Protein AF-A0A1D6I5P2-F1 (afdb_monomer)

Mean predicted aligned error: 9.89 Å

Solvent-accessible surface area (backbone atoms only — not comparable to full-atom values): 7362 Å² total; per-residue (Å²): 131,69,97,77,68,82,89,61,87,91,71,53,74,44,65,60,96,53,70,89,68,58,46,74,64,84,72,62,95,45,72,66,54,49,48,55,51,52,50,53,54,49,50,70,64,56,70,80,80,82,87,75,83,75,86,47,72,67,53,44,48,72,70,32,67,85,42,98,74,70,89,84,81,88,73,72,54,56,90,82,45,34,71,69,46,46,49,53,51,50,52,50,52,49,52,50,49,63,75,29,62,86,51,87,70,83,86,81,80,130

Structure (mmCIF, N/CA/C/O backbone):
data_AF-A0A1D6I5P2-F1
#
_entry.id   AF-A0A1D6I5P2-F1
#
loop_
_atom_site.group_PDB
_atom_site.id
_atom_site.type_symbol
_atom_site.label_atom_id
_atom_site.label_alt_id
_atom_site.label_comp_id
_atom_site.label_asym_id
_atom_site.label_entity_id
_atom_site.label_seq_id
_atom_site.pdbx_PDB_ins_code
_atom_site.Cartn_x
_atom_site.Cartn_y
_atom_site.Cartn_z
_atom_site.occupancy
_atom_site.B_iso_or_equiv
_atom_site.auth_seq_id
_atom_site.auth_comp_id
_atom_site.auth_asym_id
_atom_site.auth_atom_id
_atom_site.pdbx_PDB_model_num
ATOM 1 N N . MET A 1 1 ? 16.836 26.635 -20.408 1.00 51.72 1 MET A N 1
ATOM 2 C CA . MET A 1 1 ? 17.100 25.344 -19.736 1.00 51.72 1 MET A CA 1
ATOM 3 C C . MET A 1 1 ? 15.924 24.426 -20.009 1.00 51.72 1 MET A C 1
ATOM 5 O O . MET A 1 1 ? 14.792 24.872 -19.875 1.00 51.72 1 MET A O 1
ATOM 9 N N . SER A 1 2 ? 16.170 23.199 -20.454 1.00 70.94 2 SER A N 1
ATOM 10 C CA . SER A 1 2 ? 15.119 22.222 -20.761 1.00 70.94 2 SER A CA 1
ATOM 11 C C . SER A 1 2 ? 14.338 21.865 -19.490 1.00 70.94 2 SER A C 1
ATOM 13 O O . SER A 1 2 ? 14.961 21.555 -18.476 1.00 70.94 2 SER A O 1
ATOM 15 N N . LYS A 1 3 ? 12.996 21.888 -19.547 1.00 75.81 3 LYS A N 1
ATOM 16 C CA . LYS A 1 3 ? 12.079 21.731 -18.393 1.00 75.81 3 LYS A CA 1
ATOM 17 C C . LYS A 1 3 ? 12.382 20.514 -17.502 1.00 75.81 3 LYS A C 1
ATOM 19 O O . LYS A 1 3 ? 12.205 20.596 -16.298 1.00 75.81 3 LYS A O 1
ATOM 24 N N . TYR A 1 4 ? 12.885 19.425 -18.086 1.00 82.62 4 TYR A N 1
ATOM 25 C CA . TYR A 1 4 ? 13.106 18.149 -17.394 1.00 82.62 4 TYR A CA 1
ATOM 26 C C . TYR A 1 4 ? 14.557 17.651 -17.418 1.00 82.62 4 TYR A C 1
ATOM 28 O O . TYR A 1 4 ? 14.785 16.480 -17.145 1.00 82.62 4 TYR A O 1
ATOM 36 N N . LYS A 1 5 ? 15.529 18.511 -17.778 1.00 78.69 5 LYS A N 1
ATOM 37 C CA . LYS A 1 5 ? 16.975 18.186 -17.789 1.00 78.69 5 LYS A CA 1
ATOM 38 C C . LYS A 1 5 ? 17.292 16.778 -18.338 1.00 78.69 5 LYS A C 1
ATOM 40 O O . LYS A 1 5 ? 17.943 15.976 -17.686 1.00 78.69 5 LYS A O 1
ATOM 45 N N . VAL A 1 6 ? 16.795 16.458 -19.534 1.00 80.00 6 VAL A N 1
ATOM 46 C CA . VAL A 1 6 ? 17.092 15.174 -20.187 1.00 80.00 6 VAL A CA 1
ATOM 47 C C . VAL A 1 6 ? 18.547 15.196 -20.664 1.00 80.00 6 VAL A C 1
ATOM 49 O O . VAL A 1 6 ? 18.877 15.959 -21.568 1.00 80.00 6 VAL A O 1
ATOM 52 N N . GLU A 1 7 ? 19.407 14.382 -20.050 1.00 75.81 7 GLU A N 1
ATOM 53 C CA . GLU A 1 7 ? 20.863 14.384 -20.290 1.00 75.81 7 GLU A CA 1
ATOM 54 C C . GLU A 1 7 ? 21.339 13.293 -21.272 1.00 75.81 7 GLU A C 1
ATOM 56 O O . GLU A 1 7 ? 22.512 13.256 -21.632 1.00 75.81 7 GLU A O 1
ATOM 61 N N . GLY A 1 8 ? 20.446 12.422 -21.763 1.00 76.69 8 GLY A N 1
ATOM 62 C CA . GLY A 1 8 ? 20.806 11.340 -22.687 1.00 76.69 8 GLY A CA 1
ATOM 63 C C . GLY A 1 8 ? 19.610 10.687 -23.386 1.00 76.69 8 GLY A C 1
ATOM 64 O O . GLY A 1 8 ? 18.463 10.844 -22.962 1.00 76.69 8 GLY A O 1
ATOM 65 N N . PHE A 1 9 ? 19.865 9.943 -24.467 1.00 78.25 9 PHE A N 1
ATOM 66 C CA . PHE A 1 9 ? 18.841 9.200 -25.208 1.00 78.25 9 PHE A CA 1
ATOM 67 C C . PHE A 1 9 ? 19.201 7.708 -25.310 1.00 78.25 9 PHE A C 1
ATOM 69 O O . PHE A 1 9 ? 20.351 7.390 -25.605 1.00 78.25 9 PHE A O 1
ATOM 76 N N . PRO A 1 10 ? 18.237 6.787 -25.129 1.00 84.25 10 PRO A N 1
ATOM 77 C CA . PRO A 1 10 ? 16.875 7.034 -24.652 1.00 84.25 10 PRO A CA 1
ATOM 78 C C . PRO A 1 10 ? 16.865 7.283 -23.134 1.00 84.25 10 PRO A C 1
ATOM 80 O O . PRO A 1 10 ? 17.624 6.636 -22.415 1.00 84.25 10 PRO A O 1
ATOM 83 N N . THR A 1 11 ? 15.987 8.155 -22.636 1.00 87.19 11 THR A N 1
ATOM 84 C CA . THR A 1 11 ? 15.708 8.330 -21.197 1.00 87.19 11 THR A CA 1
ATOM 85 C C . THR A 1 11 ? 14.216 8.136 -20.963 1.00 87.19 11 THR A C 1
ATOM 87 O O . THR A 1 11 ? 13.405 8.716 -21.681 1.00 87.19 11 THR A O 1
ATOM 90 N N . ILE A 1 12 ? 13.858 7.326 -19.967 1.00 90.44 12 ILE A N 1
ATOM 91 C CA . ILE A 1 12 ? 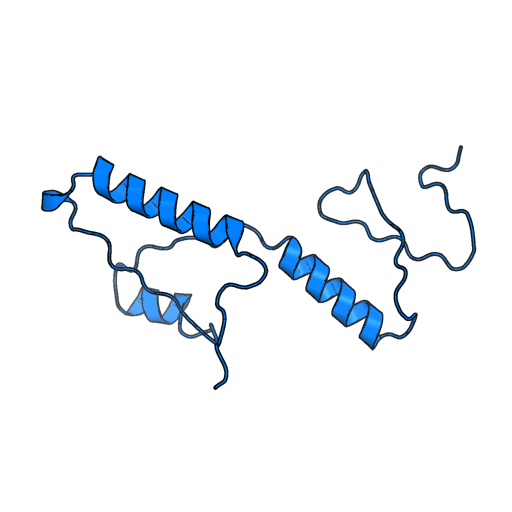12.476 7.142 -19.516 1.00 90.44 12 ILE A CA 1
ATOM 92 C C . ILE A 1 12 ? 12.341 7.912 -18.200 1.00 90.44 12 ILE A C 1
ATOM 94 O O . ILE A 1 12 ? 13.081 7.639 -17.256 1.00 90.44 12 ILE A O 1
ATOM 98 N N . LEU A 1 13 ? 11.432 8.885 -18.153 1.00 90.81 13 LEU A N 1
ATOM 99 C CA . LEU A 1 13 ? 11.123 9.658 -16.948 1.00 90.81 13 LEU A CA 1
ATOM 100 C C . LEU 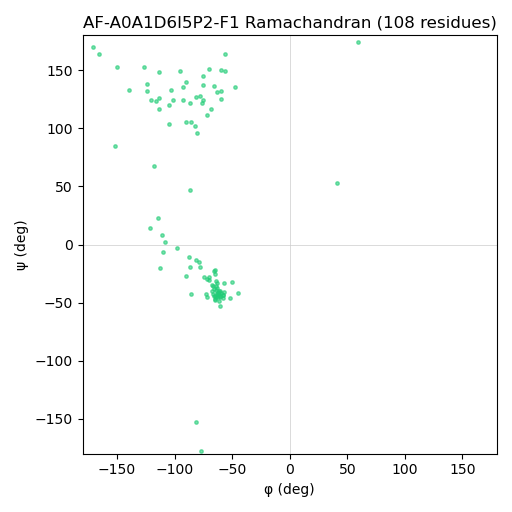A 1 13 ? 9.810 9.171 -16.345 1.00 90.81 13 LEU A C 1
ATOM 102 O O . LEU A 1 13 ? 8.815 9.010 -17.052 1.00 90.81 13 LEU A O 1
ATOM 106 N N . VAL A 1 14 ? 9.827 8.961 -15.036 1.00 90.88 14 VAL A N 1
ATOM 107 C CA . VAL A 1 14 ? 8.688 8.506 -14.246 1.00 90.88 14 VAL A CA 1
ATOM 108 C C . VAL A 1 14 ? 8.101 9.712 -13.533 1.00 90.88 14 VAL A C 1
ATOM 110 O O . VAL A 1 14 ? 8.796 10.413 -12.798 1.00 90.88 14 VAL A O 1
ATOM 113 N N . PHE A 1 15 ? 6.813 9.940 -13.758 1.00 91.12 15 PHE A N 1
ATOM 114 C CA . PHE A 1 15 ? 6.038 10.983 -13.100 1.00 91.12 15 PHE A CA 1
ATOM 115 C C . PHE A 1 15 ? 5.149 10.302 -12.063 1.00 91.12 15 PHE A C 1
ATOM 117 O O . PHE A 1 15 ? 4.184 9.630 -12.425 1.00 91.12 15 PHE A O 1
ATOM 124 N N . GLY A 1 16 ? 5.531 10.414 -10.791 1.00 86.25 16 GLY A N 1
ATOM 125 C CA . GLY A 1 16 ? 4.778 9.850 -9.672 1.00 86.25 16 GLY A CA 1
ATOM 126 C C . GLY A 1 16 ? 3.606 10.741 -9.250 1.00 86.25 16 GLY A C 1
ATOM 127 O O . GLY A 1 16 ? 3.078 11.523 -10.042 1.00 86.25 16 GLY A O 1
ATOM 128 N N . ALA A 1 17 ? 3.219 10.644 -7.974 1.00 81.31 17 ALA A N 1
ATOM 129 C CA . ALA A 1 17 ? 2.202 11.517 -7.382 1.00 81.31 17 ALA A CA 1
ATOM 130 C C . ALA A 1 17 ? 2.577 13.007 -7.503 1.00 81.31 17 ALA A C 1
ATOM 132 O O . ALA A 1 17 ? 1.734 13.834 -7.853 1.00 81.31 17 ALA A O 1
ATOM 133 N N . ASP A 1 18 ? 3.854 13.333 -7.280 1.00 84.06 18 ASP A N 1
ATOM 134 C CA . ASP A 1 18 ? 4.414 14.646 -7.590 1.00 84.06 18 ASP A CA 1
ATOM 135 C C . ASP A 1 18 ? 4.863 14.698 -9.058 1.00 84.06 18 ASP A C 1
ATOM 137 O O . ASP A 1 18 ? 5.877 14.118 -9.454 1.00 84.06 18 ASP A O 1
ATOM 141 N N . LYS A 1 19 ? 4.081 15.403 -9.879 1.00 85.88 19 LYS A N 1
ATOM 142 C CA . LYS A 1 19 ? 4.341 15.573 -11.315 1.00 85.88 19 LYS A CA 1
ATOM 143 C C . LYS A 1 19 ? 5.417 16.619 -11.612 1.00 85.88 19 LYS A C 1
ATOM 145 O O . LYS A 1 19 ? 5.911 16.662 -12.741 1.00 85.88 19 LYS A O 1
ATOM 150 N N . GLU A 1 20 ? 5.769 17.453 -10.637 1.00 87.00 20 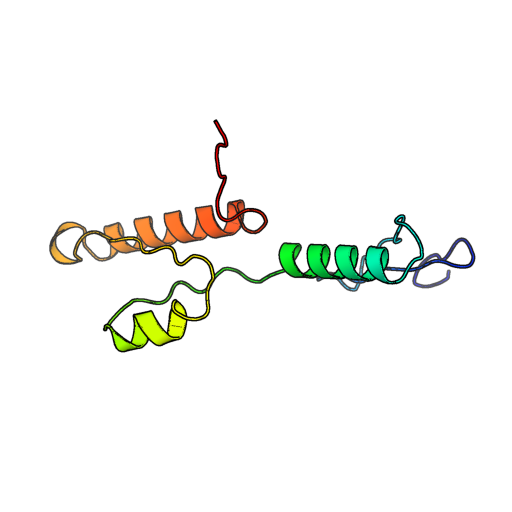GLU A N 1
ATOM 151 C CA . GLU A 1 20 ? 6.763 18.517 -10.799 1.00 87.00 20 GLU A CA 1
ATOM 152 C C . GLU A 1 20 ? 8.190 18.012 -10.542 1.00 87.00 20 GLU A C 1
ATOM 154 O O . GLU A 1 20 ? 9.148 18.603 -11.044 1.00 87.00 20 GLU A O 1
ATOM 159 N N . SER A 1 21 ? 8.336 16.879 -9.845 1.00 87.38 21 SER A N 1
ATOM 160 C CA . SER A 1 21 ? 9.622 16.238 -9.543 1.00 87.38 21 SER A CA 1
ATOM 161 C C . SER A 1 21 ? 9.735 14.824 -10.150 1.00 87.38 21 SER A C 1
ATOM 163 O O . SER A 1 21 ? 9.742 13.824 -9.425 1.00 87.38 21 SER A O 1
ATOM 165 N N . PRO A 1 22 ? 9.802 14.692 -11.492 1.00 90.25 22 PRO A N 1
ATOM 166 C CA . PRO A 1 22 ? 10.000 13.397 -12.131 1.00 90.25 22 PRO A CA 1
ATOM 167 C C . PRO A 1 22 ? 11.415 12.863 -11.908 1.00 90.25 22 PRO A C 1
ATOM 169 O O . PRO A 1 22 ? 12.384 13.622 -11.832 1.00 90.25 22 PRO A O 1
ATOM 172 N N . PHE A 1 23 ? 11.548 11.540 -11.900 1.00 90.06 23 PHE A N 1
ATOM 173 C CA . PHE A 1 23 ? 12.833 10.863 -11.728 1.00 90.06 23 PHE A CA 1
ATOM 174 C C . PHE A 1 23 ? 13.104 9.859 -12.862 1.00 90.06 23 PHE A C 1
ATOM 176 O O . PHE A 1 23 ? 12.168 9.348 -13.483 1.00 90.06 23 PHE A O 1
ATOM 183 N N . PRO A 1 24 ? 14.378 9.577 -13.189 1.00 91.19 24 PRO A N 1
ATOM 184 C CA . PRO A 1 24 ? 14.718 8.662 -14.274 1.00 91.19 24 PRO A CA 1
ATOM 185 C C . PRO A 1 24 ? 14.490 7.196 -13.884 1.00 91.19 24 PRO A C 1
ATOM 187 O O . PRO A 1 24 ? 14.893 6.756 -12.806 1.00 91.19 24 PRO A O 1
ATOM 190 N N . TYR A 1 25 ? 13.912 6.413 -14.798 1.00 91.81 25 TYR A N 1
ATOM 191 C CA . TYR A 1 25 ? 13.853 4.955 -14.689 1.00 91.81 25 TYR A CA 1
ATOM 192 C C . TYR A 1 25 ? 15.217 4.340 -15.027 1.00 91.81 25 TYR A C 1
ATOM 194 O O . TYR A 1 25 ? 15.740 4.528 -16.128 1.00 91.81 25 TYR A O 1
ATOM 202 N N . GLN A 1 26 ? 15.776 3.582 -14.082 1.00 91.00 26 GLN A N 1
ATOM 203 C CA . GLN A 1 26 ? 17.098 2.947 -14.199 1.00 91.00 26 GLN A CA 1
ATOM 204 C C . GLN A 1 26 ? 17.031 1.419 -14.374 1.00 91.00 26 GLN A C 1
ATOM 206 O O . GLN A 1 26 ? 18.069 0.766 -14.440 1.00 91.00 26 GLN A O 1
ATOM 211 N N . GLY A 1 27 ? 15.828 0.840 -14.440 1.00 89.81 27 GLY A N 1
ATOM 212 C CA . GLY A 1 27 ? 15.639 -0.600 -14.607 1.00 89.81 27 GLY A CA 1
ATOM 213 C C . GLY A 1 27 ? 15.858 -1.095 -16.043 1.00 89.81 27 GLY A C 1
ATOM 214 O O . GLY A 1 27 ? 16.205 -0.341 -16.959 1.00 89.81 27 GLY A O 1
ATOM 215 N N . ALA A 1 28 ? 15.644 -2.396 -16.246 1.00 92.62 28 ALA A N 1
ATOM 216 C CA . ALA A 1 28 ? 15.776 -3.023 -17.556 1.00 92.62 28 ALA A CA 1
ATOM 217 C C . ALA A 1 28 ? 14.709 -2.506 -18.536 1.00 92.62 28 ALA A C 1
ATOM 219 O O . ALA A 1 28 ? 13.528 -2.421 -18.222 1.00 92.62 28 ALA A O 1
ATOM 220 N N . ARG A 1 29 ? 15.107 -2.205 -19.775 1.00 90.81 29 ARG A N 1
ATOM 221 C CA . ARG A 1 29 ? 14.215 -1.634 -20.804 1.00 90.81 29 ARG A CA 1
ATOM 222 C C . ARG A 1 29 ? 13.466 -2.709 -21.589 1.00 90.81 29 ARG A C 1
ATOM 224 O O . ARG A 1 29 ? 13.436 -2.688 -22.816 1.00 90.81 29 ARG A O 1
ATOM 231 N N . VAL A 1 30 ? 12.901 -3.665 -20.865 1.00 94.94 30 VAL A N 1
ATOM 232 C CA . VAL A 1 30 ? 12.035 -4.722 -21.396 1.00 94.94 30 VAL A CA 1
ATOM 233 C C . VAL A 1 30 ? 10.628 -4.514 -20.854 1.00 94.94 30 VAL A C 1
ATOM 235 O O . VAL A 1 30 ? 10.469 -4.008 -19.745 1.00 94.94 30 VAL A O 1
ATOM 238 N N . ALA A 1 31 ? 9.613 -4.894 -21.632 1.00 93.12 31 ALA A N 1
ATOM 239 C CA . ALA A 1 31 ? 8.214 -4.620 -21.297 1.00 93.12 31 ALA A CA 1
ATOM 240 C C . ALA A 1 31 ? 7.842 -5.084 -19.877 1.00 93.12 31 ALA A C 1
ATOM 242 O O . ALA A 1 31 ? 7.307 -4.295 -19.106 1.00 93.12 31 ALA A O 1
ATOM 243 N N . SER A 1 32 ? 8.233 -6.306 -19.500 1.00 94.94 32 SER A N 1
ATOM 244 C CA . SER A 1 32 ? 7.951 -6.875 -18.176 1.00 94.94 32 SER A CA 1
ATOM 245 C C . SER A 1 32 ? 8.571 -6.082 -17.022 1.00 94.94 32 SER A C 1
ATOM 247 O O . SER A 1 32 ? 7.922 -5.856 -16.011 1.00 94.94 32 SER A O 1
ATOM 249 N N . ALA A 1 33 ? 9.811 -5.609 -17.164 1.00 93.62 33 ALA A N 1
ATOM 250 C CA . ALA A 1 33 ? 10.491 -4.856 -16.109 1.00 93.62 33 ALA A CA 1
ATOM 251 C C . ALA A 1 33 ? 9.922 -3.441 -15.932 1.00 93.62 33 ALA A C 1
ATOM 253 O O . ALA A 1 33 ? 9.958 -2.888 -14.832 1.00 93.62 33 ALA A O 1
ATOM 254 N N . ILE A 1 34 ? 9.404 -2.846 -17.009 1.00 94.31 34 ILE A N 1
ATOM 255 C CA . ILE A 1 34 ? 8.708 -1.558 -16.951 1.00 94.31 34 ILE A CA 1
ATOM 256 C C . ILE A 1 34 ? 7.335 -1.741 -16.299 1.00 94.31 34 ILE A C 1
ATOM 258 O O . ILE A 1 34 ? 6.956 -0.933 -15.456 1.00 94.31 34 ILE A O 1
ATOM 262 N N . GLU A 1 35 ? 6.618 -2.809 -16.654 1.00 94.19 35 GLU A N 1
ATOM 263 C CA . GLU A 1 35 ? 5.322 -3.159 -16.069 1.00 94.19 35 GLU A CA 1
ATOM 264 C C . GLU A 1 35 ? 5.429 -3.396 -14.560 1.00 94.19 35 GLU A C 1
ATOM 266 O O . GLU A 1 35 ? 4.735 -2.729 -13.795 1.00 94.19 35 GLU A O 1
ATOM 271 N N . SER A 1 36 ? 6.343 -4.266 -14.114 1.00 93.12 36 SER A N 1
ATOM 272 C CA . SER A 1 36 ? 6.541 -4.527 -12.683 1.00 93.12 36 SER A CA 1
ATOM 273 C C . SER A 1 36 ? 6.896 -3.254 -11.918 1.00 93.12 36 SER A C 1
ATOM 275 O O . SER A 1 36 ? 6.318 -2.982 -10.872 1.00 93.12 36 SER A O 1
ATOM 277 N N . PHE A 1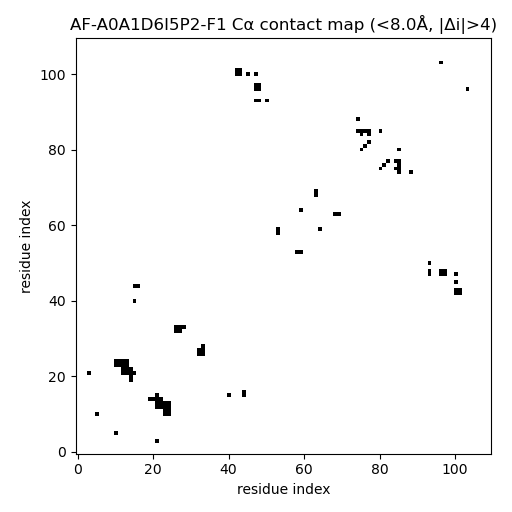 37 ? 7.782 -2.423 -12.472 1.00 92.19 37 PHE A N 1
ATOM 278 C CA . PHE A 1 37 ? 8.117 -1.141 -11.862 1.00 92.19 37 PHE A CA 1
ATOM 279 C C . PHE A 1 37 ? 6.905 -0.200 -11.778 1.00 92.19 37 PHE A C 1
ATOM 281 O O . PHE A 1 37 ? 6.711 0.463 -10.762 1.00 92.19 37 PHE A O 1
ATOM 288 N N . ALA A 1 38 ? 6.078 -0.126 -12.823 1.00 90.25 38 ALA A N 1
ATOM 289 C CA . ALA A 1 38 ? 4.877 0.706 -12.813 1.00 90.25 38 ALA A CA 1
ATOM 290 C C . ALA A 1 38 ? 3.862 0.232 -11.759 1.00 90.25 38 ALA A C 1
ATOM 292 O O . ALA A 1 38 ? 3.278 1.069 -11.070 1.00 90.25 38 ALA A O 1
ATOM 293 N N . LEU A 1 39 ? 3.697 -1.084 -11.595 1.00 89.31 39 LEU A N 1
ATOM 294 C CA . LEU A 1 39 ? 2.856 -1.674 -10.550 1.00 89.31 39 LEU A CA 1
ATOM 295 C C . LEU A 1 39 ? 3.387 -1.349 -9.148 1.00 89.31 39 LEU A C 1
ATOM 297 O O . LEU A 1 39 ? 2.626 -0.874 -8.311 1.00 89.31 39 LEU A O 1
ATOM 301 N N . GLU A 1 40 ? 4.694 -1.475 -8.912 1.00 86.38 40 GLU A N 1
ATOM 302 C CA . GLU A 1 40 ? 5.305 -1.094 -7.630 1.00 86.38 40 GLU A CA 1
ATOM 303 C C . GLU A 1 40 ? 5.106 0.397 -7.307 1.00 86.38 40 GLU A C 1
ATOM 305 O O . GLU A 1 40 ? 4.851 0.766 -6.158 1.00 86.38 40 GLU A O 1
ATOM 310 N N . GLN A 1 41 ? 5.214 1.281 -8.309 1.00 85.75 41 GLN A N 1
ATOM 311 C CA . GLN A 1 41 ? 4.931 2.708 -8.119 1.00 85.75 41 GLN A CA 1
ATOM 312 C C . GLN A 1 41 ? 3.449 2.960 -7.827 1.00 85.75 41 GLN A C 1
ATOM 314 O O . GLN A 1 41 ? 3.136 3.847 -7.033 1.00 85.75 41 GLN A O 1
ATOM 319 N N . LEU A 1 42 ? 2.541 2.199 -8.440 1.00 82.31 42 LEU A N 1
ATOM 320 C CA . LEU A 1 42 ? 1.108 2.295 -8.171 1.00 82.31 42 LEU A CA 1
ATOM 321 C C . LEU A 1 42 ? 0.793 1.882 -6.727 1.00 82.31 42 LEU A C 1
ATOM 323 O O . LEU A 1 42 ? 0.107 2.619 -6.024 1.00 82.31 42 LEU A O 1
ATOM 327 N N . GLU A 1 43 ? 1.350 0.765 -6.262 1.00 77.88 43 GLU A N 1
ATOM 328 C CA . GLU A 1 43 ? 1.186 0.272 -4.888 1.00 77.88 43 GLU A CA 1
ATOM 329 C C . GLU A 1 43 ? 1.819 1.214 -3.855 1.00 77.88 43 GLU A C 1
ATOM 331 O O . GLU A 1 43 ? 1.250 1.475 -2.799 1.00 77.88 43 GLU A O 1
ATOM 336 N N . ALA A 1 44 ? 2.978 1.803 -4.157 1.00 73.38 44 ALA A N 1
ATOM 337 C CA . ALA A 1 44 ? 3.607 2.779 -3.268 1.00 73.38 44 ALA A CA 1
ATOM 338 C C . ALA A 1 44 ? 2.787 4.074 -3.112 1.00 73.38 44 ALA A C 1
ATOM 340 O O . ALA A 1 44 ? 2.962 4.784 -2.120 1.00 73.38 44 ALA A O 1
ATOM 341 N N . ASN A 1 45 ? 1.921 4.378 -4.083 1.00 70.06 45 ASN A N 1
ATOM 342 C CA . ASN A 1 45 ? 1.077 5.570 -4.114 1.00 70.06 45 ASN A CA 1
ATOM 343 C C . ASN A 1 45 ? -0.414 5.253 -3.921 1.00 70.06 45 ASN A C 1
ATOM 345 O O . ASN A 1 45 ? -1.241 6.156 -4.071 1.00 70.06 45 ASN A O 1
ATOM 349 N N . SER A 1 46 ? -0.779 4.008 -3.590 1.00 66.31 46 SER A N 1
ATOM 350 C CA . SER A 1 46 ? -2.166 3.680 -3.276 1.00 66.31 46 SER A CA 1
ATOM 351 C C . SER A 1 46 ? -2.610 4.517 -2.077 1.00 66.31 46 SER A C 1
ATOM 353 O O . SER A 1 46 ? -1.883 4.641 -1.083 1.00 66.31 46 SER A O 1
ATOM 355 N N . GLY A 1 47 ? -3.784 5.137 -2.207 1.00 64.69 47 GLY A N 1
ATOM 356 C CA . GLY A 1 47 ? -4.363 5.969 -1.160 1.00 64.69 47 GLY A CA 1
ATOM 357 C C . GLY A 1 47 ? -4.522 5.209 0.163 1.00 64.69 47 GLY A C 1
ATOM 358 O O . GLY A 1 47 ? -4.441 3.978 0.181 1.00 64.69 47 GLY A O 1
ATOM 359 N N . PRO A 1 48 ? -4.729 5.934 1.277 1.00 61.97 48 PRO A N 1
ATOM 360 C CA . PRO A 1 48 ? -5.055 5.322 2.561 1.00 61.97 48 PRO A CA 1
ATOM 361 C C . PRO A 1 48 ? -6.168 4.287 2.381 1.00 61.97 48 PRO A C 1
ATOM 363 O O . PRO A 1 48 ? -7.145 4.556 1.681 1.00 61.97 48 PRO A O 1
ATOM 366 N N . ALA A 1 49 ? -6.023 3.112 2.993 1.00 64.56 49 ALA A N 1
ATOM 367 C CA . ALA A 1 49 ? -7.080 2.110 2.970 1.00 64.56 49 ALA A CA 1
ATOM 368 C C . ALA A 1 49 ? -8.346 2.699 3.612 1.00 64.56 49 ALA A C 1
ATOM 370 O O . ALA A 1 49 ? -8.300 3.185 4.745 1.00 64.56 49 ALA A O 1
ATOM 371 N N . GLU A 1 50 ? -9.468 2.676 2.894 1.00 65.44 50 GLU A N 1
ATOM 372 C CA . GLU A 1 50 ? -10.745 3.127 3.442 1.00 65.44 50 GLU A CA 1
ATOM 373 C C . GLU A 1 50 ? -11.206 2.155 4.535 1.00 65.44 50 GLU A C 1
ATOM 375 O O . GLU A 1 50 ? -11.470 0.978 4.280 1.00 65.44 50 GLU A O 1
ATOM 380 N N . VAL A 1 51 ? -11.306 2.646 5.772 1.00 71.62 51 VAL A N 1
ATOM 381 C CA . VAL A 1 51 ? -11.834 1.870 6.900 1.00 71.62 51 VAL A CA 1
ATOM 382 C C . VAL A 1 51 ? -13.357 1.934 6.843 1.00 71.62 51 VAL A C 1
ATOM 384 O O . VAL A 1 51 ? -13.958 2.944 7.203 1.00 71.62 51 VAL A O 1
ATOM 387 N N . SER A 1 52 ? -13.978 0.860 6.357 1.00 76.31 52 SER A N 1
ATOM 388 C CA . SER A 1 52 ? -15.437 0.714 6.323 1.00 76.31 52 SER A CA 1
ATOM 389 C C . SER A 1 52 ? -15.938 -0.005 7.572 1.00 76.31 52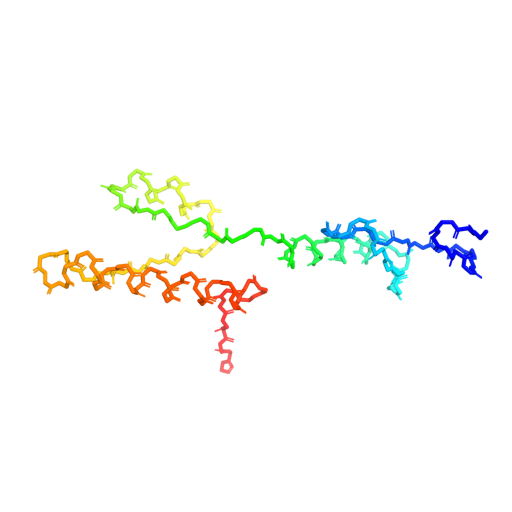 SER A C 1
ATOM 391 O O . SER A 1 52 ? -15.378 -1.022 7.980 1.00 76.31 52 SER A O 1
ATOM 393 N N . GLU A 1 53 ? -17.015 0.501 8.169 1.00 80.50 53 GLU A N 1
ATOM 394 C CA . GLU A 1 53 ? -17.689 -0.190 9.267 1.00 80.50 53 GLU A CA 1
ATOM 395 C C . GLU A 1 53 ? -18.550 -1.332 8.724 1.00 80.50 53 GLU A C 1
ATOM 397 O O . GLU A 1 53 ? -19.384 -1.137 7.840 1.00 80.50 53 GLU A O 1
ATOM 402 N N . LEU A 1 54 ? -18.358 -2.533 9.270 1.00 82.38 54 LEU A N 1
ATOM 403 C CA . LEU A 1 54 ? -19.165 -3.699 8.930 1.00 82.38 54 LEU A CA 1
ATOM 404 C C . LEU A 1 54 ? -20.486 -3.637 9.705 1.00 82.38 54 LEU A C 1
ATOM 406 O O . LEU A 1 54 ? -20.552 -4.027 10.869 1.00 82.38 54 LEU A O 1
ATOM 410 N N . THR A 1 55 ? -21.536 -3.122 9.069 1.00 82.50 55 THR A N 1
ATOM 411 C CA . THR A 1 55 ? -22.882 -3.026 9.663 1.00 82.50 55 THR A CA 1
ATOM 412 C C . THR A 1 55 ? -23.733 -4.279 9.447 1.00 82.50 55 THR A C 1
ATOM 414 O O . THR A 1 55 ? -24.780 -4.422 10.078 1.00 82.50 55 THR A O 1
ATOM 417 N N . GLY A 1 56 ? -23.283 -5.198 8.590 1.00 85.88 56 GLY A N 1
ATOM 418 C CA . GLY A 1 56 ? -24.007 -6.410 8.228 1.00 85.88 56 GLY A CA 1
ATOM 419 C C . GLY A 1 56 ? -23.170 -7.388 7.393 1.00 85.88 56 GLY A C 1
ATOM 420 O O . GLY A 1 56 ? -22.059 -7.053 6.965 1.00 85.88 56 GLY A O 1
ATOM 421 N N . PRO A 1 57 ? -23.679 -8.617 7.184 1.00 84.12 57 PRO A N 1
ATOM 422 C CA . PRO A 1 57 ? -23.004 -9.655 6.399 1.00 84.12 57 PRO A CA 1
ATOM 423 C C . PRO A 1 57 ? -22.845 -9.275 4.918 1.00 84.12 57 PRO A C 1
ATOM 425 O O . PRO A 1 57 ? -21.849 -9.624 4.294 1.00 84.12 57 PRO A O 1
ATOM 428 N N . ASP A 1 58 ? -23.783 -8.500 4.388 1.00 85.19 58 ASP A N 1
ATOM 429 C CA . ASP A 1 58 ? -23.793 -7.933 3.041 1.00 85.19 58 ASP A CA 1
ATOM 430 C C . ASP A 1 58 ? -22.594 -7.006 2.788 1.00 85.19 58 ASP A C 1
ATOM 432 O O . ASP A 1 58 ? -21.897 -7.144 1.782 1.00 85.19 58 ASP A O 1
ATOM 436 N N . VAL A 1 59 ? -22.278 -6.127 3.744 1.00 84.56 59 VAL A N 1
ATOM 437 C CA . VAL A 1 59 ? -21.118 -5.224 3.650 1.00 84.56 59 VAL A CA 1
ATOM 438 C C . VAL A 1 59 ? -19.804 -6.005 3.716 1.00 84.56 59 VAL A C 1
ATOM 440 O O . VAL A 1 59 ? -18.831 -5.652 3.048 1.00 84.56 59 VAL A O 1
ATOM 443 N N . MET A 1 60 ? -19.769 -7.091 4.494 1.00 83.00 60 MET A N 1
ATOM 444 C CA . MET A 1 60 ? -18.597 -7.961 4.569 1.00 83.00 60 MET A CA 1
ATOM 445 C C . MET A 1 60 ? -18.343 -8.666 3.235 1.00 83.00 60 MET A C 1
ATOM 447 O O . MET A 1 60 ? -17.205 -8.693 2.772 1.00 83.00 60 MET A O 1
ATOM 451 N N . GLU A 1 61 ? -19.377 -9.199 2.587 1.00 84.38 61 GLU A N 1
ATOM 452 C CA . GLU A 1 61 ? -19.224 -9.837 1.277 1.00 84.38 61 GLU A CA 1
ATOM 453 C C . GLU A 1 61 ? -18.804 -8.831 0.201 1.00 84.3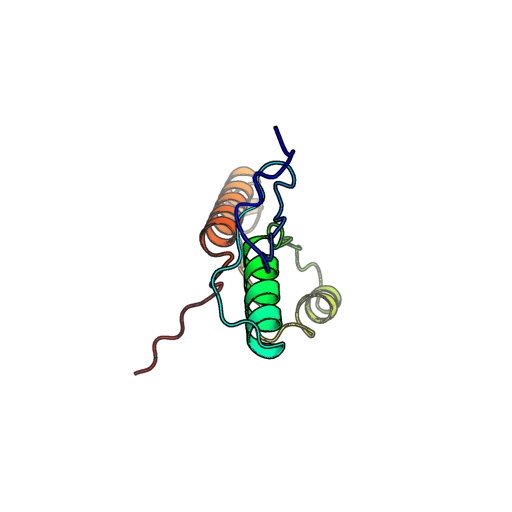8 61 GLU A C 1
ATOM 455 O O . GLU A 1 61 ? -17.854 -9.093 -0.534 1.00 84.38 61 GLU A O 1
ATOM 460 N N . GLU A 1 62 ? -19.422 -7.649 0.151 1.00 83.94 62 GLU A N 1
ATOM 461 C CA . GLU A 1 62 ? -19.078 -6.632 -0.849 1.00 83.94 62 GLU A CA 1
ATOM 462 C C . GLU A 1 62 ? -17.623 -6.156 -0.719 1.00 83.94 62 GLU A C 1
ATOM 464 O O . GLU A 1 62 ? -16.923 -6.005 -1.722 1.00 83.94 62 GLU A O 1
ATOM 469 N N . LYS A 1 63 ? -17.154 -5.910 0.511 1.00 81.81 63 LYS A N 1
ATOM 470 C CA . LYS A 1 63 ? -15.831 -5.310 0.743 1.00 81.81 63 LYS A CA 1
ATOM 471 C C . LYS A 1 63 ? -14.706 -6.329 0.870 1.00 81.81 63 LYS A C 1
ATOM 473 O O . LYS A 1 63 ? -13.562 -5.992 0.567 1.00 81.81 63 LYS A O 1
ATOM 478 N N . CYS A 1 64 ? -15.002 -7.550 1.311 1.00 83.06 64 CYS A N 1
ATOM 479 C CA . CYS A 1 64 ? -13.976 -8.547 1.606 1.00 83.06 64 CYS A CA 1
ATOM 480 C C . CYS A 1 64 ? -13.963 -9.763 0.679 1.00 83.06 64 CYS A C 1
ATOM 482 O O . CYS A 1 64 ? -12.912 -10.394 0.588 1.00 83.06 64 CYS A O 1
ATOM 484 N N . ALA A 1 65 ? -15.039 -10.092 -0.047 1.00 79.25 65 ALA A N 1
ATOM 485 C CA . ALA A 1 65 ? -15.041 -11.296 -0.891 1.00 79.25 65 ALA A CA 1
ATOM 486 C C . ALA A 1 65 ? -14.120 -11.183 -2.117 1.00 79.25 65 ALA A C 1
ATOM 488 O O . ALA A 1 65 ? -13.606 -12.191 -2.598 1.00 79.25 65 ALA A O 1
ATOM 489 N N . SER A 1 66 ? -13.884 -9.969 -2.622 1.00 74.94 66 SER A N 1
ATOM 490 C CA . SER A 1 66 ? -12.973 -9.732 -3.749 1.00 74.94 66 SER A CA 1
ATOM 491 C C . SER A 1 66 ? -11.498 -9.674 -3.344 1.00 74.94 66 SER A C 1
ATOM 493 O O . SER A 1 66 ? -10.626 -9.675 -4.213 1.00 74.94 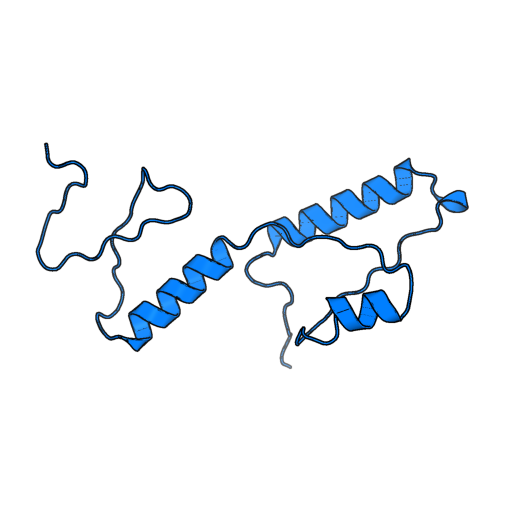66 SER A O 1
ATOM 495 N N . ALA A 1 67 ? -11.202 -9.574 -2.047 1.00 72.88 67 ALA A N 1
ATOM 496 C CA . ALA A 1 67 ? -9.841 -9.452 -1.546 1.00 72.88 67 ALA A CA 1
ATOM 497 C C . ALA A 1 67 ? -9.237 -10.835 -1.272 1.00 72.88 67 ALA A C 1
ATOM 499 O O . ALA A 1 67 ? -9.885 -11.710 -0.705 1.00 72.88 67 ALA A O 1
ATOM 500 N N . ALA A 1 68 ? -7.958 -11.024 -1.610 1.00 76.12 68 ALA A N 1
ATOM 501 C CA . ALA A 1 68 ? -7.240 -12.253 -1.260 1.00 76.12 68 ALA A CA 1
ATOM 502 C C . ALA A 1 68 ? -7.120 -12.437 0.265 1.00 76.12 68 ALA A C 1
ATOM 504 O O . ALA A 1 68 ? -7.119 -13.561 0.762 1.00 76.12 68 ALA A O 1
ATOM 505 N N . ILE A 1 69 ? -7.008 -11.326 1.003 1.00 79.50 69 ILE A N 1
ATOM 506 C CA . ILE A 1 69 ? -6.950 -11.272 2.467 1.00 79.50 69 ILE A CA 1
ATOM 507 C C . ILE A 1 69 ? -7.784 -10.072 2.928 1.00 79.50 69 ILE A C 1
ATOM 509 O O . ILE A 1 69 ? -7.610 -8.969 2.415 1.00 79.50 69 ILE A O 1
ATOM 513 N N . CYS A 1 70 ? -8.648 -10.282 3.923 1.00 82.56 70 CYS A N 1
ATOM 514 C CA . CYS A 1 70 ? -9.442 -9.240 4.575 1.00 82.56 70 CYS A CA 1
ATOM 515 C C . CYS A 1 70 ? -9.116 -9.202 6.072 1.00 82.56 70 CYS A C 1
ATOM 517 O O . CYS A 1 70 ? -9.209 -10.215 6.768 1.00 82.56 70 CYS A O 1
ATOM 519 N N . PHE A 1 71 ? -8.720 -8.028 6.565 1.00 81.50 71 PHE A N 1
ATOM 520 C CA . PHE A 1 71 ? -8.459 -7.794 7.983 1.00 81.50 71 PHE A CA 1
ATOM 521 C C . PHE A 1 71 ? -9.716 -7.260 8.658 1.00 81.50 71 PHE A C 1
ATOM 523 O O . PHE A 1 71 ? -10.240 -6.223 8.262 1.00 81.50 71 PHE A O 1
ATOM 530 N N . VAL A 1 72 ? -10.165 -7.946 9.708 1.00 86.19 72 VAL A N 1
ATOM 531 C CA . VAL A 1 72 ? -11.295 -7.510 10.532 1.00 86.19 72 VAL A CA 1
ATOM 532 C C . VAL A 1 72 ? -10.788 -7.237 11.941 1.00 86.19 72 VAL A C 1
ATOM 534 O O . VAL A 1 72 ? -10.192 -8.106 12.576 1.00 86.19 72 VAL A O 1
ATOM 537 N N . SER A 1 73 ? -11.018 -6.021 12.430 1.00 84.00 73 SER A N 1
ATOM 538 C CA . SER A 1 73 ? -10.687 -5.616 13.795 1.00 84.00 73 SER A CA 1
ATOM 539 C C . SER A 1 73 ? -11.958 -5.326 14.578 1.00 84.00 73 SER A C 1
ATOM 541 O O . SER A 1 73 ? -12.765 -4.493 14.169 1.00 84.00 73 SER A O 1
ATOM 543 N N . PHE A 1 74 ? -12.107 -5.967 15.733 1.00 85.81 74 PHE A N 1
ATOM 544 C CA . PHE A 1 74 ? -13.179 -5.660 16.671 1.00 85.81 74 PHE A CA 1
ATOM 545 C C . PHE A 1 74 ? -12.734 -4.521 17.582 1.00 85.81 74 PHE A C 1
ATOM 547 O O . PHE A 1 74 ? -11.708 -4.625 18.256 1.00 85.81 74 PHE A O 1
ATOM 554 N N . LEU A 1 75 ? -13.493 -3.428 17.584 1.00 85.00 75 LEU A N 1
ATOM 555 C CA . LEU A 1 75 ? -13.278 -2.314 18.501 1.00 85.00 75 LEU A CA 1
ATOM 556 C C . LEU A 1 75 ? -14.200 -2.475 19.720 1.00 85.00 75 LEU A C 1
ATOM 558 O O . LEU A 1 75 ? -15.289 -3.035 19.576 1.00 85.00 75 LEU A O 1
ATOM 562 N N . PRO A 1 76 ? -13.788 -1.994 20.909 1.00 82.94 76 PRO A N 1
ATOM 563 C CA . PRO A 1 76 ? -14.637 -2.006 22.095 1.00 82.94 76 PRO A CA 1
ATOM 564 C C . PRO A 1 76 ? -15.956 -1.274 21.849 1.00 82.94 76 PRO A C 1
ATOM 566 O O . PRO A 1 76 ? -15.999 -0.296 21.096 1.00 82.94 76 PRO A O 1
ATOM 569 N N . ASP A 1 77 ? -17.013 -1.717 22.530 1.00 80.12 77 ASP A N 1
ATOM 570 C CA . ASP A 1 77 ? -18.318 -1.078 22.423 1.00 80.12 77 ASP A CA 1
ATOM 571 C C . ASP A 1 77 ? -18.250 0.397 22.862 1.00 80.12 77 ASP A C 1
ATOM 573 O O . ASP A 1 77 ? -17.433 0.810 23.704 1.00 80.12 77 ASP A O 1
ATOM 577 N N . ILE A 1 78 ? -19.114 1.218 22.262 1.00 79.25 78 ILE A N 1
ATOM 578 C CA . ILE A 1 78 ? -19.179 2.647 22.563 1.00 79.25 78 ILE A CA 1
ATOM 579 C C . ILE A 1 78 ? -19.622 2.906 24.008 1.00 79.25 78 ILE A C 1
ATOM 581 O O . ILE A 1 78 ? -19.266 3.940 24.571 1.00 79.25 78 ILE A O 1
ATOM 585 N N . LEU A 1 79 ? -20.361 1.986 24.629 1.00 80.31 79 LEU A N 1
ATOM 586 C CA . LEU A 1 79 ? -20.812 2.110 26.013 1.00 80.31 79 LEU A CA 1
ATOM 587 C C . LEU A 1 79 ? -19.682 1.860 27.023 1.00 80.31 79 LEU A C 1
ATOM 589 O O . LEU A 1 79 ? -19.689 2.472 28.090 1.00 80.31 79 LEU A O 1
ATOM 593 N N . ASP A 1 80 ? -18.679 1.056 26.662 1.00 83.12 80 ASP A N 1
ATOM 594 C CA . ASP A 1 80 ? -17.537 0.746 27.532 1.00 83.12 80 ASP A CA 1
ATOM 595 C C . ASP A 1 80 ? -16.422 1.791 27.425 1.00 83.12 80 ASP A C 1
ATOM 597 O O . ASP A 1 80 ? -15.832 2.211 28.422 1.00 83.12 80 ASP A O 1
ATOM 601 N N . SER A 1 81 ? -16.119 2.225 26.199 1.00 79.44 81 SER A N 1
ATOM 602 C CA . SER A 1 81 ? -14.945 3.062 25.910 1.00 79.44 81 SER A CA 1
ATOM 603 C C . SER A 1 81 ? -15.276 4.507 25.526 1.00 79.44 81 SER A C 1
ATOM 605 O O . SER A 1 81 ? -14.370 5.341 25.420 1.00 79.44 81 SER A O 1
ATOM 607 N N . LYS A 1 82 ? -16.569 4.827 25.363 1.00 85.56 82 LYS A N 1
ATOM 608 C CA . LYS A 1 82 ? -17.077 6.085 24.789 1.00 85.56 82 LYS A CA 1
ATOM 609 C C . LYS A 1 82 ? -16.571 6.312 23.358 1.00 85.56 82 LYS A C 1
ATOM 611 O O . LYS A 1 82 ? -15.734 5.587 22.826 1.00 85.56 82 LYS A O 1
ATOM 616 N N . ALA A 1 83 ? -17.076 7.367 22.719 1.00 85.81 83 ALA A N 1
ATOM 617 C CA . ALA A 1 83 ? -16.609 7.772 21.393 1.00 85.81 83 ALA A CA 1
ATOM 618 C C . ALA A 1 83 ? -15.093 8.055 21.373 1.00 85.81 83 ALA A C 1
ATOM 620 O O . ALA A 1 83 ? -14.420 7.774 20.388 1.00 85.81 83 ALA A O 1
ATOM 621 N N . GLU A 1 84 ? -14.540 8.558 22.481 1.00 85.88 84 GLU A N 1
ATOM 622 C CA . GLU A 1 84 ? -13.115 8.875 22.584 1.00 85.88 84 GLU A CA 1
ATOM 623 C C . GLU A 1 84 ? -12.226 7.624 22.519 1.00 85.88 84 GLU A C 1
ATOM 625 O O . GLU A 1 84 ? -11.212 7.631 21.822 1.00 85.88 84 GLU A O 1
ATOM 630 N N . GLY A 1 85 ? -12.601 6.538 23.204 1.00 84.75 85 GLY A N 1
ATOM 631 C CA . GLY A 1 85 ? -11.853 5.283 23.155 1.00 84.75 85 GLY A CA 1
ATOM 632 C C . GLY A 1 85 ? -11.879 4.666 21.761 1.00 84.75 85 GLY A C 1
ATOM 633 O O . GLY A 1 85 ? -10.824 4.341 21.216 1.00 84.75 85 GLY A O 1
ATOM 634 N N . ARG A 1 86 ? -13.062 4.590 21.143 1.00 85.38 86 ARG A N 1
ATOM 635 C CA . ARG A 1 86 ? -13.224 4.090 19.770 1.00 85.38 86 ARG A CA 1
ATOM 636 C C . ARG A 1 86 ? -12.401 4.891 18.757 1.00 85.38 86 ARG A C 1
ATOM 638 O O . ARG A 1 86 ? -11.690 4.290 17.956 1.00 85.38 86 ARG A O 1
ATOM 645 N N . ASN A 1 87 ? -12.438 6.222 18.821 1.00 87.25 87 ASN A N 1
ATOM 646 C CA . ASN A 1 87 ? -11.688 7.075 17.895 1.00 87.25 87 ASN A CA 1
ATOM 647 C C . ASN A 1 87 ? -10.172 6.882 18.028 1.00 87.25 87 ASN A C 1
ATOM 649 O O . ASN A 1 87 ? -9.489 6.809 17.013 1.00 87.25 87 ASN A O 1
ATOM 653 N N . LYS A 1 88 ? -9.650 6.689 19.248 1.00 89.12 88 LYS A N 1
ATOM 654 C CA . LYS A 1 88 ? -8.226 6.365 19.457 1.00 89.12 88 LYS A CA 1
ATOM 655 C C . LYS A 1 88 ? -7.824 5.050 18.785 1.00 89.12 88 LYS A C 1
ATOM 657 O O . LYS A 1 88 ? -6.744 4.963 18.206 1.00 89.12 88 LYS A O 1
ATOM 662 N N . TYR A 1 89 ? -8.681 4.029 18.838 1.00 87.69 89 TYR A N 1
ATOM 663 C CA . TYR A 1 89 ? -8.428 2.770 18.132 1.00 87.69 89 TYR A CA 1
ATOM 664 C C . TYR A 1 89 ? -8.480 2.941 16.611 1.00 87.69 89 TYR A C 1
ATOM 666 O O . TYR A 1 89 ? -7.630 2.384 15.919 1.00 87.69 89 TYR A O 1
ATOM 674 N N . LEU A 1 90 ? -9.418 3.735 16.087 1.00 86.19 90 LEU A N 1
ATOM 675 C CA . LEU A 1 90 ? -9.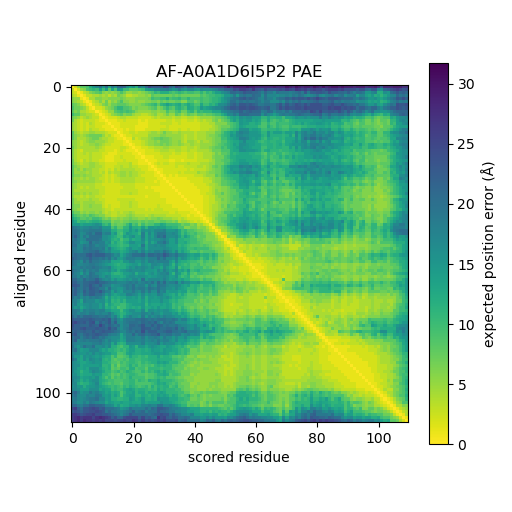477 4.046 14.655 1.00 86.19 90 LEU A CA 1
ATOM 676 C C . LEU A 1 90 ? -8.225 4.797 14.186 1.00 86.19 90 LEU A C 1
ATOM 678 O O . LEU A 1 90 ? -7.629 4.415 13.183 1.00 86.19 90 LEU A O 1
ATOM 682 N N . GLU A 1 91 ? -7.773 5.803 14.936 1.00 87.62 91 GLU A N 1
ATOM 683 C CA . GLU A 1 91 ? -6.526 6.526 14.653 1.00 87.62 91 GLU A CA 1
ATOM 684 C C . GLU A 1 91 ? -5.313 5.592 14.663 1.00 87.62 91 GLU A C 1
ATOM 686 O O . GLU A 1 91 ? -4.460 5.672 13.777 1.00 87.62 91 GLU A O 1
ATOM 691 N N . LEU A 1 92 ? -5.249 4.664 15.622 1.00 87.12 92 LEU A N 1
ATOM 692 C CA . LEU A 1 92 ? -4.187 3.665 15.675 1.00 87.12 92 LEU A CA 1
ATOM 693 C C . LEU A 1 92 ? -4.207 2.770 14.429 1.00 87.12 92 LEU A C 1
ATOM 695 O O . LEU A 1 92 ? -3.165 2.598 13.796 1.00 87.12 92 LEU A O 1
ATOM 699 N N . LEU A 1 93 ? -5.371 2.236 14.053 1.00 84.25 93 LEU A N 1
ATOM 700 C CA . LEU A 1 93 ? -5.520 1.381 12.872 1.00 84.25 93 LEU A CA 1
ATOM 701 C C . LEU A 1 93 ? -5.132 2.119 11.586 1.00 84.25 93 LEU A C 1
ATOM 703 O O . LEU A 1 93 ? -4.367 1.583 10.785 1.00 84.25 93 LEU A O 1
ATOM 707 N N . LEU A 1 94 ? -5.575 3.368 11.430 1.00 83.88 94 LEU A N 1
ATOM 708 C CA . LEU A 1 94 ? -5.191 4.224 10.308 1.00 83.88 94 LEU A CA 1
ATOM 709 C C . LEU A 1 94 ? -3.682 4.493 10.298 1.00 83.88 94 LEU A C 1
ATOM 711 O O . LEU A 1 94 ? -3.048 4.393 9.252 1.00 83.88 94 LEU A O 1
ATOM 715 N N . SER A 1 95 ? -3.074 4.755 11.458 1.00 85.69 95 SER A N 1
ATOM 716 C CA . SER A 1 95 ? -1.627 4.990 11.554 1.00 85.69 95 SER A CA 1
ATOM 717 C C . SER A 1 95 ? -0.801 3.761 11.153 1.00 85.69 95 SER A C 1
ATOM 719 O O . SER A 1 95 ? 0.254 3.889 10.526 1.00 85.69 95 SER A O 1
ATOM 721 N N . VAL A 1 96 ? -1.286 2.557 11.477 1.00 84.19 96 VAL A N 1
ATOM 722 C CA . VAL A 1 96 ? -0.655 1.291 11.088 1.00 84.19 96 VAL A CA 1
ATOM 723 C C . VAL A 1 96 ? -0.841 1.051 9.592 1.00 84.19 96 VAL A C 1
ATOM 725 O O . VAL A 1 96 ? 0.140 0.745 8.916 1.00 84.19 96 VAL A O 1
ATOM 728 N N . ALA A 1 97 ? -2.046 1.257 9.056 1.00 80.31 97 ALA A N 1
ATOM 729 C CA . ALA A 1 97 ? -2.307 1.143 7.621 1.00 80.31 97 ALA A CA 1
ATOM 730 C C . ALA A 1 97 ? -1.414 2.095 6.805 1.00 80.31 97 ALA A C 1
ATOM 732 O O . ALA A 1 97 ? -0.794 1.679 5.826 1.00 80.31 97 ALA A O 1
ATOM 733 N N . GLU A 1 98 ? -1.253 3.339 7.261 1.00 80.06 98 GLU A N 1
ATOM 734 C CA . GLU A 1 98 ? -0.366 4.326 6.638 1.00 80.06 98 GLU A CA 1
ATOM 735 C C . GLU A 1 98 ? 1.109 3.907 6.685 1.00 80.06 98 GLU A C 1
ATOM 737 O O . GLU A 1 98 ? 1.843 4.053 5.704 1.00 80.06 98 GLU A O 1
ATOM 742 N N . LYS A 1 99 ? 1.556 3.357 7.816 1.00 81.75 99 LYS A N 1
ATOM 743 C CA . LYS A 1 99 ? 2.944 2.920 7.994 1.00 81.75 99 LYS A CA 1
ATOM 744 C C . LYS A 1 99 ? 3.287 1.688 7.155 1.00 81.75 99 LYS A C 1
ATOM 746 O O . LYS A 1 99 ? 4.438 1.533 6.746 1.00 81.75 99 LYS A O 1
ATOM 751 N N . PHE A 1 100 ? 2.313 0.818 6.904 1.00 79.12 100 PHE A N 1
ATOM 752 C CA . PHE A 1 100 ? 2.517 -0.486 6.272 1.00 79.12 100 PHE A CA 1
ATOM 753 C C . PHE A 1 100 ? 1.865 -0.623 4.885 1.00 79.12 100 PHE A C 1
ATOM 755 O O . PHE A 1 100 ? 1.699 -1.742 4.410 1.00 79.12 100 PHE A O 1
ATOM 762 N N . LYS A 1 101 ? 1.598 0.485 4.176 1.00 74.25 101 LYS A N 1
ATOM 763 C CA . LYS A 1 101 ? 1.012 0.494 2.812 1.00 74.25 101 LYS A CA 1
ATOM 764 C C . LYS A 1 101 ? 1.635 -0.510 1.838 1.00 74.25 101 LYS A C 1
ATOM 766 O O . LYS A 1 101 ? 0.926 -1.171 1.097 1.00 74.25 101 LYS A O 1
ATOM 771 N N . LYS A 1 102 ? 2.967 -0.642 1.863 1.00 68.31 102 LYS A N 1
ATOM 772 C CA . LYS A 1 102 ? 3.719 -1.533 0.957 1.00 68.31 102 LYS A CA 1
ATOM 773 C C . LYS A 1 102 ? 3.666 -3.011 1.342 1.00 68.31 102 LYS A C 1
ATOM 775 O O . LYS A 1 102 ? 4.037 -3.863 0.548 1.00 68.31 102 LYS A O 1
ATOM 780 N N . SER A 1 103 ? 3.328 -3.324 2.588 1.00 71.19 103 SER A N 1
ATOM 781 C CA . SER A 1 103 ? 3.347 -4.694 3.094 1.00 71.19 103 SER A CA 1
ATOM 782 C C . SER A 1 103 ? 2.304 -4.817 4.204 1.00 71.19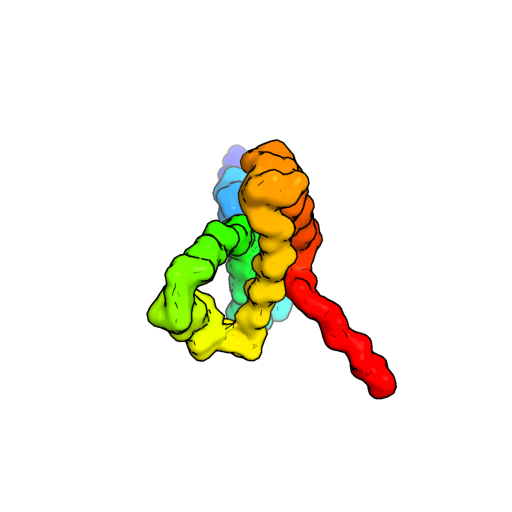 103 SER A C 1
ATOM 784 O O . SER A 1 103 ? 2.639 -4.652 5.379 1.00 71.19 103 SER A O 1
ATOM 786 N N . PRO A 1 104 ? 1.036 -5.077 3.838 1.00 66.88 104 PRO A N 1
ATOM 787 C CA . PRO A 1 104 ? -0.067 -5.127 4.796 1.00 66.88 104 PRO A CA 1
ATOM 788 C C . PRO A 1 104 ? 0.074 -6.274 5.808 1.00 66.88 104 PRO A C 1
ATOM 790 O O . PRO A 1 104 ? -0.489 -6.212 6.896 1.00 66.88 104 PRO A O 1
ATOM 793 N N . TYR A 1 105 ? 0.850 -7.311 5.483 1.00 69.62 105 TYR A N 1
ATOM 794 C CA . TYR A 1 105 ? 1.167 -8.411 6.387 1.00 69.62 105 TYR A CA 1
ATOM 795 C C . TYR A 1 105 ? 2.544 -8.997 6.089 1.00 69.62 105 TYR A C 1
ATOM 797 O O . TYR A 1 105 ? 3.030 -8.969 4.959 1.00 69.62 105 TYR A O 1
ATOM 805 N N . ARG A 1 106 ? 3.167 -9.577 7.119 1.00 63.12 106 ARG A N 1
ATOM 806 C CA . ARG A 1 106 ? 4.413 -10.336 7.001 1.00 63.12 106 ARG A CA 1
ATOM 807 C C . ARG A 1 106 ? 4.121 -11.798 7.326 1.00 63.12 106 ARG A C 1
ATOM 809 O O . ARG A 1 106 ? 3.739 -12.105 8.451 1.00 63.12 106 ARG A O 1
ATOM 816 N N . GLN A 1 107 ? 4.308 -12.695 6.362 1.00 57.84 107 GLN A N 1
ATOM 817 C CA . GLN A 1 107 ? 4.337 -14.133 6.638 1.00 57.84 107 GLN A CA 1
ATOM 818 C C . GLN A 1 107 ? 5.731 -14.508 7.148 1.00 57.84 107 GLN A C 1
ATOM 820 O O . GLN A 1 107 ? 6.737 -14.182 6.520 1.00 57.84 107 GLN A O 1
ATOM 825 N N . VAL A 1 108 ? 5.795 -15.170 8.302 1.00 56.41 108 VAL A N 1
ATOM 826 C CA . VAL A 1 108 ? 7.018 -15.828 8.768 1.00 56.41 108 VAL A CA 1
ATOM 827 C C . VAL A 1 108 ? 6.971 -17.244 8.213 1.00 56.41 108 VAL A C 1
ATOM 829 O O . VAL A 1 108 ? 6.170 -18.051 8.677 1.00 56.41 108 VAL A O 1
ATOM 832 N N . SER A 1 109 ? 7.773 -17.531 7.188 1.00 49.56 109 SER A N 1
ATOM 833 C CA . SER A 1 109 ? 8.006 -18.919 6.790 1.00 49.56 109 SER A CA 1
ATOM 834 C C . SER A 1 109 ? 8.953 -19.539 7.812 1.00 49.56 109 SER A C 1
ATOM 836 O O . SER A 1 109 ? 10.015 -18.972 8.077 1.00 49.56 109 SER A O 1
ATOM 838 N N . ALA A 1 110 ? 8.525 -20.647 8.415 1.00 46.84 110 ALA A N 1
ATOM 839 C CA . ALA A 1 110 ? 9.399 -21.528 9.184 1.00 46.84 110 ALA A CA 1
ATOM 840 C C . ALA A 1 110 ? 10.391 -22.248 8.260 1.00 46.84 110 ALA A C 1
ATOM 842 O O . ALA A 1 110 ? 10.058 -22.411 7.060 1.00 46.84 110 ALA A O 1
#

Organism: Zea mays (NCBI:txid4577)

Radius of gyration: 20.59 Å; Cα contacts (8 Å, |Δi|>4): 57; chains: 1; bounding box: 45×47×53 Å

Secondary structure (DSSP, 8-state):
--TT---SSS--EE--S-SSS-EE--S-SSHHHHHHHHHHHHHHTPPPPP-----SHHHHHHHHTTSSS----PPPPHHHHHHHHHHHHHHHHHHHHHHTTT-S------

Nearest PDB structures (foldseek):
  6tws-assembly1_B  TM=2.420E-01  e=7.348E+00  Influenza A virus (A/harbour seal/Germany/1/2014(H10N7))

Sequence (110 aa):
MSKYKVEGFPTILVFGADKESPFPYQGARVASAIESFALEQLEANSGPAEVSELTGPDVMEEKCASAAICFVSFLPDILDSKAEGRNKYLELLLSVAEKFKKSPYRQVSA

InterPro domains:
  IPR036249 Thioredoxin-like superfamily [SSF52833] (2-42)

pLDDT: mean 81.19, std 9.81, range [46.84, 94.94]

Foldseek 3Di:
DPQQPPPDPPWDWDQAPPNSDIDTDPDDPDPVGVVVVVVLSCLVPDDQDDDDDPPDPVVCCVPPVPDPDDDDDDADDCVVQNPVRRVVVVVVVSVLSVVQSNPNDDDDDD